Protein AF-A0A8J8FLT2-F1 (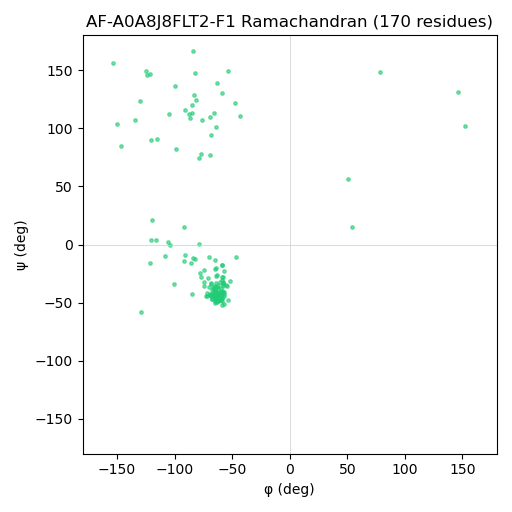afdb_monomer)

Mean predicted aligned error: 7.19 Å

Nearest PDB structures (foldseek):
  1me5-assembly1_B  TM=6.658E-01  e=5.220E-04  Mycobacterium tuberculosis
  6vmb-assembly1_a  TM=2.030E-01  e=7.420E+00  Spinacia oleracea
  6vol-assembly1_a  TM=1.739E-01  e=7.785E+00  Spinacia oleracea

Sequence (172 aa):
MKRLNVPHYADNLKERLLSFFSRTKSDQEERQLYGVLLASAYSTRNESVISNIVYIARDYVDVSTINAAKSAAALAEIKLDYKGLPRLESDIYIYSHNEGYVQAFDVPTTPAEIKENQKDDMNFQLFLLAASFITDFDNYLKMLKQQKSGSTYALNTVIPIAAIIQTIAEIT

pLDDT: mean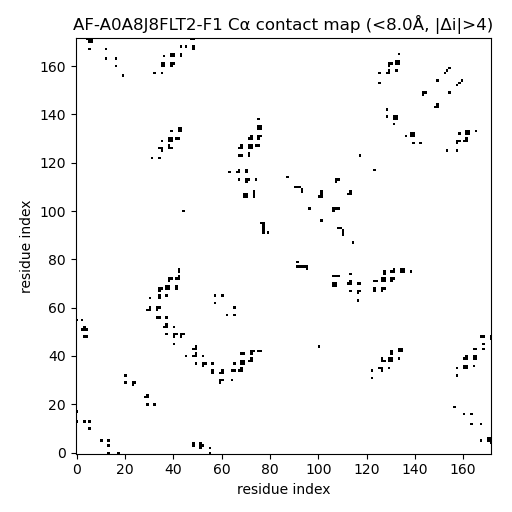 80.15, std 14.94, range [39.31, 96.0]

Secondary structure (DSSP, 8-state):
-TT----GGGHHHHHHHHHHHTT--SHHHHHHHHHHHHHHHHHHT-HHHHHHHHHHHTTTS-HHHHHHHHHHHHHHHS-------SS--S--------HHHHHHHT---SHHHHHHTTSSHHHHHHHHHHHHHHH-HHHHHHHHHHSSS--HHIIIIIHHHHHHHHHHHHH-

Structure (mmCIF, N/CA/C/O backbone):
data_AF-A0A8J8FLT2-F1
#
_entry.id   AF-A0A8J8FLT2-F1
#
loop_
_atom_site.group_PDB
_atom_site.id
_atom_site.type_symbol
_atom_site.label_atom_id
_atom_site.label_alt_id
_atom_site.label_comp_id
_atom_site.label_asym_id
_atom_site.label_entity_id
_atom_site.label_seq_id
_atom_site.pdbx_PDB_ins_code
_atom_site.Cartn_x
_atom_site.Cartn_y
_atom_site.Cartn_z
_atom_site.occupancy
_atom_site.B_iso_or_equiv
_atom_site.auth_seq_id
_atom_site.auth_comp_id
_atom_site.auth_asym_id
_atom_site.auth_atom_id
_atom_site.pdbx_PDB_model_num
ATOM 1 N N . MET A 1 1 ? -6.621 -12.308 -5.335 1.00 64.50 1 MET A N 1
ATOM 2 C CA . MET A 1 1 ? -5.158 -12.554 -5.220 1.00 64.50 1 MET A CA 1
ATOM 3 C C . MET A 1 1 ? -4.560 -13.603 -6.165 1.00 64.50 1 MET A C 1
ATOM 5 O O . MET A 1 1 ? -3.347 -13.617 -6.296 1.00 64.50 1 MET A O 1
ATOM 9 N N . LYS A 1 2 ? -5.338 -14.432 -6.886 1.00 60.91 2 LYS A N 1
ATOM 10 C CA . LYS A 1 2 ? -4.790 -15.470 -7.796 1.00 60.91 2 LYS A CA 1
ATOM 11 C C . LYS A 1 2 ? -3.881 -14.954 -8.932 1.00 60.91 2 LYS A C 1
ATOM 13 O O . LYS A 1 2 ? -3.164 -15.749 -9.519 1.00 60.91 2 LYS A O 1
ATOM 18 N N . ARG A 1 3 ? -3.922 -13.653 -9.245 1.00 69.50 3 ARG A N 1
ATOM 19 C CA . ARG A 1 3 ? -3.086 -13.012 -10.276 1.00 69.50 3 ARG A CA 1
ATOM 20 C C . ARG A 1 3 ? -1.762 -12.448 -9.765 1.00 69.50 3 ARG A C 1
ATOM 22 O O . ARG A 1 3 ? -0.945 -12.046 -10.578 1.00 69.50 3 ARG A O 1
ATOM 29 N N . LEU A 1 4 ? -1.543 -12.405 -8.451 1.00 79.25 4 LEU A N 1
ATOM 30 C CA . LEU A 1 4 ? -0.270 -11.934 -7.918 1.00 79.25 4 LEU A CA 1
ATOM 31 C C . LEU A 1 4 ? 0.797 -12.981 -8.257 1.00 79.25 4 LEU A C 1
ATOM 33 O O . LEU A 1 4 ? 0.744 -14.100 -7.745 1.00 79.25 4 LEU A O 1
ATOM 37 N N . ASN A 1 5 ? 1.706 -12.651 -9.171 1.00 82.00 5 ASN A N 1
ATOM 38 C CA . ASN A 1 5 ? 2.687 -13.598 -9.690 1.00 82.00 5 ASN A CA 1
ATOM 39 C C . ASN A 1 5 ? 3.845 -13.779 -8.704 1.00 82.00 5 ASN A C 1
ATOM 41 O O . ASN A 1 5 ? 4.918 -13.235 -8.909 1.00 82.00 5 ASN A O 1
ATOM 45 N N . VAL A 1 6 ? 3.606 -14.500 -7.609 1.00 84.31 6 VAL A N 1
ATOM 46 C CA . VAL A 1 6 ? 4.637 -14.810 -6.605 1.00 84.31 6 VAL A CA 1
ATOM 47 C C . VAL A 1 6 ? 5.165 -16.228 -6.841 1.00 84.31 6 VAL A C 1
ATOM 49 O O . VAL A 1 6 ? 4.327 -17.118 -7.049 1.00 84.31 6 VAL A O 1
ATOM 52 N N . PRO A 1 7 ? 6.492 -16.461 -6.774 1.00 85.62 7 PRO A N 1
ATOM 53 C CA . PRO A 1 7 ? 7.081 -17.795 -6.851 1.00 85.62 7 PRO A CA 1
ATOM 54 C C . PRO A 1 7 ? 6.483 -18.777 -5.837 1.00 85.62 7 PRO A C 1
ATOM 56 O O . PRO A 1 7 ? 6.127 -18.387 -4.725 1.00 85.62 7 PRO A O 1
ATOM 59 N N . HIS A 1 8 ? 6.448 -20.068 -6.186 1.00 86.25 8 HIS A N 1
ATOM 60 C CA . HIS A 1 8 ? 5.855 -21.116 -5.340 1.00 86.25 8 HIS A CA 1
ATOM 61 C C . HIS A 1 8 ? 6.423 -21.168 -3.917 1.00 86.25 8 HIS A C 1
ATOM 63 O O . HIS A 1 8 ? 5.689 -21.397 -2.959 1.00 86.25 8 HIS A O 1
ATOM 69 N N . TYR A 1 9 ? 7.723 -20.907 -3.749 1.00 86.25 9 TYR A N 1
ATOM 70 C CA . TYR A 1 9 ? 8.358 -20.894 -2.427 1.00 86.25 9 TYR A CA 1
ATOM 71 C C . TYR A 1 9 ? 7.830 -19.783 -1.499 1.00 86.25 9 TYR A C 1
ATOM 73 O O . TYR A 1 9 ? 8.101 -19.815 -0.302 1.00 86.25 9 TYR A O 1
ATOM 81 N N . ALA A 1 10 ? 7.092 -18.809 -2.038 1.00 89.81 10 ALA A N 1
ATOM 82 C CA . ALA A 1 10 ? 6.532 -17.666 -1.327 1.00 89.81 10 ALA A CA 1
ATOM 83 C C . ALA A 1 10 ? 4.990 -17.614 -1.408 1.00 89.81 10 ALA A C 1
ATOM 85 O O . ALA A 1 10 ? 4.377 -16.568 -1.178 1.00 89.81 10 ALA A O 1
ATOM 86 N N . ASP A 1 11 ? 4.332 -18.746 -1.690 1.00 88.50 11 ASP A N 1
ATOM 87 C CA . ASP A 1 11 ? 2.864 -18.841 -1.695 1.00 88.50 11 ASP A CA 1
ATOM 88 C C . ASP A 1 11 ? 2.243 -18.477 -0.328 1.00 88.50 11 ASP A C 1
ATOM 90 O O . ASP A 1 11 ? 1.158 -17.893 -0.268 1.00 88.50 11 ASP A O 1
ATOM 94 N N . ASN A 1 12 ? 2.978 -18.688 0.768 1.00 91.56 12 ASN A N 1
ATOM 95 C CA . ASN A 1 12 ? 2.589 -18.266 2.117 1.00 91.56 12 ASN A CA 1
ATOM 96 C C . ASN A 1 12 ? 2.353 -16.744 2.245 1.00 91.56 12 ASN A C 1
ATOM 98 O O . ASN A 1 12 ? 1.552 -16.316 3.078 1.00 91.56 12 ASN A O 1
ATOM 102 N N . LEU A 1 13 ? 3.013 -15.909 1.431 1.00 91.06 13 LEU A N 1
ATOM 103 C CA . LEU A 1 13 ? 2.797 -14.458 1.420 1.00 91.06 13 LEU A CA 1
ATOM 104 C C . LEU A 1 13 ? 1.401 -14.108 0.895 1.00 91.06 13 LEU A C 1
ATOM 106 O O . LEU A 1 13 ? 0.727 -13.246 1.462 1.00 91.06 13 LEU A O 1
ATOM 110 N N . LYS A 1 14 ? 0.927 -14.825 -0.136 1.00 89.44 14 LYS A N 1
ATOM 111 C CA . LYS A 1 14 ? -0.436 -14.669 -0.669 1.00 89.44 14 LYS A CA 1
ATOM 112 C C . LYS A 1 14 ? -1.473 -15.069 0.374 1.00 89.44 14 LYS A C 1
ATOM 114 O O . LYS A 1 14 ? -2.450 -14.353 0.568 1.00 89.44 14 LYS A O 1
ATOM 119 N N . GLU A 1 15 ? -1.261 -16.193 1.056 1.00 90.12 15 GLU A N 1
ATOM 120 C CA . GLU A 1 15 ? -2.172 -16.679 2.100 1.00 90.12 15 GLU A CA 1
ATOM 121 C C . GLU A 1 15 ? -2.257 -15.708 3.280 1.00 90.12 15 GLU A C 1
ATOM 123 O O . GLU A 1 15 ? -3.348 -15.384 3.754 1.00 90.12 15 GLU A O 1
ATOM 128 N N . ARG A 1 16 ? -1.110 -15.178 3.719 1.00 91.25 16 ARG A N 1
ATOM 129 C CA . ARG A 1 16 ? -1.064 -14.152 4.765 1.00 91.25 16 ARG A CA 1
ATOM 130 C C . ARG A 1 16 ? -1.797 -12.887 4.347 1.00 91.25 16 ARG A C 1
ATOM 132 O O . ARG A 1 16 ? -2.602 -12.398 5.135 1.00 91.25 16 ARG A O 1
ATOM 139 N N . LEU A 1 17 ? -1.585 -12.398 3.124 1.00 90.62 17 LEU A N 1
ATOM 140 C CA . LEU A 1 17 ? -2.342 -11.262 2.598 1.00 90.62 17 LEU A CA 1
ATOM 141 C C . LEU A 1 17 ? -3.849 -11.547 2.615 1.00 90.62 17 LEU A C 1
ATOM 143 O O . LEU A 1 17 ? -4.597 -10.768 3.198 1.00 90.62 17 LEU A O 1
ATOM 147 N N . LEU A 1 18 ? -4.293 -12.687 2.072 1.00 90.19 18 LEU A N 1
ATOM 148 C CA . LEU A 1 18 ? -5.706 -13.096 2.071 1.00 90.19 18 LEU A CA 1
ATOM 149 C C . LEU A 1 18 ? -6.319 -13.130 3.475 1.00 90.19 18 LEU A C 1
ATOM 151 O O . LEU A 1 18 ? -7.496 -12.804 3.643 1.00 90.19 18 LEU A O 1
ATOM 155 N N . SER A 1 19 ? -5.535 -13.498 4.489 1.00 91.44 19 SER A N 1
ATOM 156 C CA . SER A 1 19 ? -6.014 -13.572 5.868 1.00 91.44 19 SER A CA 1
ATOM 157 C C . SER A 1 19 ? -6.448 -12.218 6.444 1.00 91.44 19 SER A C 1
ATOM 159 O O . SER A 1 19 ? -7.329 -12.200 7.302 1.00 91.44 19 SER A O 1
ATOM 161 N N . PHE A 1 20 ? -5.892 -11.097 5.964 1.00 90.44 20 PHE A N 1
ATOM 162 C CA . PHE A 1 20 ? -6.321 -9.755 6.379 1.00 90.44 20 PHE A CA 1
ATOM 163 C C . PHE A 1 20 ? -7.688 -9.401 5.791 1.00 90.44 20 PHE A C 1
ATOM 165 O O . PHE A 1 20 ? -8.568 -8.951 6.518 1.00 90.44 20 PHE A O 1
ATOM 172 N N . PHE A 1 21 ? -7.898 -9.689 4.505 1.00 88.69 21 PHE A N 1
ATOM 173 C CA . PHE A 1 21 ? -9.168 -9.420 3.818 1.00 88.69 21 PHE A CA 1
ATOM 174 C C . PHE A 1 21 ? -10.288 -10.357 4.271 1.00 88.69 21 PHE A C 1
ATOM 176 O O . PHE A 1 21 ? -11.441 -9.964 4.310 1.00 88.69 21 PHE A O 1
ATOM 183 N N . SER A 1 22 ? -9.963 -11.579 4.694 1.00 86.44 22 SER A N 1
ATOM 184 C CA . SER A 1 22 ? -10.966 -12.533 5.198 1.00 86.44 22 SER A CA 1
ATOM 185 C C . SER A 1 22 ? -11.552 -12.143 6.564 1.00 86.44 22 SER A C 1
ATOM 187 O O . SER A 1 22 ? -12.485 -12.786 7.037 1.00 86.44 22 SER A O 1
ATOM 189 N N . ARG A 1 23 ? -10.971 -11.143 7.240 1.00 80.38 23 ARG A N 1
ATOM 190 C CA . ARG A 1 23 ? -11.363 -10.692 8.586 1.00 80.38 23 ARG A CA 1
ATOM 191 C C . ARG A 1 23 ? -12.152 -9.383 8.578 1.00 80.38 23 ARG A C 1
ATOM 193 O O . ARG A 1 23 ? -12.516 -8.920 9.659 1.00 80.38 23 ARG A O 1
ATOM 200 N N . THR A 1 24 ? -12.386 -8.796 7.405 1.00 80.88 24 THR A N 1
ATOM 201 C CA . THR A 1 24 ? -13.126 -7.539 7.267 1.00 80.88 24 THR A CA 1
ATOM 202 C C . THR A 1 24 ? -14.558 -7.708 7.753 1.00 80.88 24 THR A C 1
ATOM 204 O O . THR A 1 24 ? -15.207 -8.730 7.526 1.00 80.88 24 THR A O 1
ATOM 207 N N . LYS A 1 25 ? -15.056 -6.699 8.468 1.00 81.38 25 LYS A N 1
ATOM 208 C CA . LYS A 1 25 ? -16.410 -6.700 9.042 1.00 81.38 25 LYS A CA 1
ATOM 209 C C . LYS A 1 25 ? -17.359 -5.740 8.335 1.00 81.38 25 LYS A C 1
ATOM 211 O O . LYS A 1 25 ? -18.552 -5.751 8.625 1.00 81.38 25 LYS A O 1
ATOM 216 N N . SER A 1 26 ? -16.836 -4.891 7.451 1.00 87.62 26 SER A N 1
ATOM 217 C CA . SER A 1 26 ? -17.614 -3.917 6.685 1.00 87.62 26 SER A CA 1
ATOM 218 C C . SER A 1 26 ? -16.942 -3.567 5.359 1.00 87.62 26 SER A C 1
ATOM 220 O O . SER A 1 26 ? -15.716 -3.624 5.248 1.00 87.62 26 SER A O 1
ATOM 222 N N . ASP A 1 27 ? -17.742 -3.102 4.400 1.00 86.19 27 ASP A N 1
ATOM 223 C CA . ASP A 1 27 ? -17.273 -2.609 3.098 1.00 86.19 27 ASP A CA 1
ATOM 224 C C . ASP A 1 27 ? -16.294 -1.429 3.239 1.00 86.19 27 ASP A C 1
ATOM 226 O O . ASP A 1 27 ? -15.388 -1.248 2.427 1.00 86.19 27 ASP A O 1
ATOM 230 N N . GLN A 1 28 ? -16.453 -0.616 4.289 1.00 85.12 28 GLN A N 1
ATOM 231 C CA . GLN A 1 28 ? -15.553 0.502 4.574 1.00 85.12 28 GLN A CA 1
ATOM 232 C C . GLN A 1 28 ? -14.160 0.013 4.992 1.00 85.12 28 GLN A C 1
ATOM 234 O O . GLN A 1 28 ? -13.155 0.533 4.508 1.00 85.12 28 GLN A O 1
ATOM 239 N N . GLU A 1 29 ? -14.097 -0.991 5.869 1.00 87.19 29 GLU A N 1
ATOM 240 C CA . GLU A 1 29 ? -12.836 -1.614 6.287 1.00 87.19 29 GLU A CA 1
ATOM 241 C C . GLU A 1 29 ? -12.162 -2.322 5.104 1.00 87.19 29 GLU A C 1
ATOM 243 O O . GLU A 1 29 ? -10.953 -2.210 4.915 1.00 87.19 29 GLU A O 1
ATOM 248 N N . GLU A 1 30 ? -12.943 -2.989 4.251 1.00 89.94 30 GLU A N 1
ATOM 249 C CA . GLU A 1 30 ? -12.424 -3.625 3.041 1.00 89.94 30 GLU A CA 1
ATOM 250 C C . GLU A 1 30 ? -11.813 -2.600 2.074 1.00 89.94 30 GLU A C 1
ATOM 252 O O . GLU A 1 30 ? -10.661 -2.754 1.656 1.00 89.94 30 GLU A O 1
ATOM 257 N N . ARG A 1 31 ? -12.524 -1.501 1.791 1.00 90.44 31 ARG A N 1
ATOM 258 C CA . ARG A 1 31 ? -12.012 -0.402 0.959 1.00 90.44 31 ARG A CA 1
ATOM 259 C C . ARG A 1 31 ? -10.708 0.174 1.509 1.00 90.44 31 ARG A C 1
ATOM 261 O O . ARG A 1 31 ? -9.770 0.421 0.754 1.00 90.44 31 ARG A O 1
ATOM 268 N N . GLN A 1 32 ? -10.635 0.356 2.824 1.00 90.44 32 GLN A N 1
ATOM 269 C CA . GLN A 1 32 ? -9.447 0.850 3.511 1.00 90.44 32 GLN A CA 1
ATOM 270 C C . GLN A 1 32 ? -8.256 -0.109 3.358 1.00 90.44 32 GLN A C 1
ATOM 272 O O . GLN A 1 32 ? -7.152 0.339 3.052 1.00 90.44 32 GLN A O 1
ATOM 277 N N . LEU A 1 33 ? -8.455 -1.422 3.513 1.00 93.25 33 LEU A N 1
ATOM 278 C CA . LEU A 1 33 ? -7.389 -2.411 3.312 1.00 93.25 33 LEU A CA 1
ATOM 279 C C . LEU A 1 33 ? -6.894 -2.447 1.866 1.00 93.25 33 LEU A C 1
ATOM 281 O O . LEU A 1 33 ? -5.687 -2.531 1.638 1.00 93.25 33 LEU A O 1
ATOM 285 N N . TYR A 1 34 ? -7.795 -2.351 0.887 1.00 94.69 34 TYR A N 1
ATOM 286 C CA . TYR A 1 34 ? -7.396 -2.273 -0.519 1.00 94.69 34 TYR A CA 1
ATOM 287 C C . TYR A 1 34 ? -6.693 -0.957 -0.859 1.00 94.69 34 TYR A C 1
ATOM 289 O O . TYR A 1 34 ? -5.754 -0.965 -1.652 1.00 94.69 34 TYR A O 1
ATOM 297 N N . GLY A 1 35 ? -7.073 0.157 -0.233 1.00 93.88 35 GLY A N 1
ATOM 298 C CA . GLY A 1 35 ? -6.342 1.418 -0.352 1.00 93.88 35 GLY A CA 1
ATOM 299 C C . GLY A 1 35 ? -4.924 1.337 0.224 1.00 93.88 35 GLY A C 1
ATOM 300 O O . GLY A 1 35 ? -3.977 1.787 -0.418 1.00 93.88 35 GLY A O 1
ATOM 301 N N . VAL A 1 36 ? -4.745 0.674 1.376 1.00 95.00 36 VAL A N 1
ATOM 302 C CA . VAL A 1 36 ? -3.416 0.374 1.943 1.00 95.00 36 VAL A CA 1
ATOM 303 C C . VAL A 1 36 ? -2.607 -0.496 0.984 1.00 95.00 36 VAL A C 1
ATOM 305 O O . VAL A 1 36 ? -1.459 -0.179 0.689 1.00 95.00 36 VAL A O 1
ATOM 308 N N . LEU A 1 37 ? -3.218 -1.558 0.454 1.00 95.56 37 LEU A N 1
ATOM 309 C CA . LEU A 1 37 ? -2.595 -2.466 -0.508 1.00 95.56 37 LEU A CA 1
ATOM 310 C C . LEU A 1 37 ? -2.105 -1.720 -1.761 1.00 95.56 37 LEU A C 1
ATOM 312 O O . LEU A 1 37 ? -0.987 -1.952 -2.217 1.00 95.56 37 LEU A O 1
ATOM 316 N N . LEU A 1 38 ? -2.929 -0.812 -2.293 1.00 95.19 38 LEU A N 1
ATOM 317 C CA . LEU A 1 38 ? -2.599 0.038 -3.437 1.00 95.19 38 LEU A CA 1
ATOM 318 C C . LEU A 1 38 ? -1.449 0.993 -3.126 1.00 95.19 38 LEU A C 1
ATOM 320 O O . LEU A 1 38 ? -0.501 1.062 -3.903 1.00 95.19 38 LEU A O 1
ATOM 324 N N . ALA A 1 39 ? -1.514 1.704 -1.999 1.00 94.25 39 ALA A N 1
ATOM 325 C CA . ALA A 1 39 ? -0.477 2.652 -1.604 1.00 94.25 39 ALA A CA 1
ATOM 326 C C . ALA A 1 39 ? 0.872 1.944 -1.440 1.00 94.25 39 ALA A C 1
ATOM 328 O O . ALA A 1 39 ? 1.873 2.390 -1.995 1.00 94.25 39 ALA A O 1
ATOM 329 N N . SER A 1 40 ? 0.877 0.783 -0.777 1.00 96.00 40 SER A N 1
ATOM 330 C CA . SER A 1 40 ? 2.065 -0.060 -0.668 1.00 96.00 40 SER A CA 1
ATOM 331 C C . SER A 1 40 ? 2.593 -0.485 -2.031 1.00 96.00 40 SER A C 1
ATOM 333 O O . SER A 1 40 ? 3.788 -0.367 -2.268 1.00 96.00 40 SER A O 1
ATOM 335 N N . ALA A 1 41 ? 1.727 -0.942 -2.941 1.00 94.56 41 ALA A N 1
ATOM 336 C CA . ALA A 1 41 ? 2.14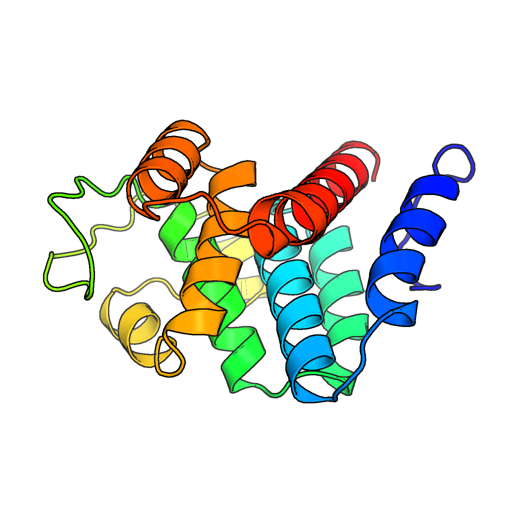7 -1.372 -4.271 1.00 94.56 41 ALA A CA 1
ATOM 337 C C . ALA A 1 41 ? 2.793 -0.227 -5.061 1.00 94.56 41 ALA A C 1
ATOM 339 O O . ALA A 1 41 ? 3.890 -0.412 -5.587 1.00 94.56 41 ALA A O 1
ATOM 340 N N . TYR A 1 42 ? 2.170 0.956 -5.097 1.00 92.69 42 TYR A N 1
ATOM 341 C CA . TYR A 1 42 ? 2.741 2.134 -5.758 1.00 92.69 42 TYR A CA 1
ATOM 342 C C . TYR A 1 42 ? 4.109 2.509 -5.178 1.00 92.69 42 TYR A C 1
ATOM 344 O O . TYR A 1 42 ? 5.046 2.763 -5.931 1.00 92.69 42 TYR A O 1
ATOM 352 N N . SER A 1 43 ? 4.267 2.436 -3.857 1.00 91.94 43 SER A N 1
ATOM 353 C CA . SER A 1 43 ? 5.543 2.700 -3.188 1.00 91.94 43 SER A CA 1
ATOM 354 C C . SER A 1 43 ? 6.664 1.712 -3.527 1.00 91.94 43 SER A C 1
ATOM 356 O O . SER A 1 43 ? 7.830 2.068 -3.384 1.00 91.94 43 SER A O 1
ATOM 358 N N . THR A 1 44 ? 6.358 0.501 -4.011 1.00 92.19 44 THR A N 1
ATOM 359 C CA . THR A 1 44 ? 7.400 -0.451 -4.456 1.00 92.19 44 THR A CA 1
ATOM 360 C C . THR A 1 44 ? 8.034 -0.075 -5.795 1.00 92.19 44 THR A C 1
ATOM 362 O O . THR A 1 44 ? 9.113 -0.568 -6.119 1.00 92.19 44 THR A O 1
ATOM 365 N N . ARG A 1 45 ? 7.345 0.738 -6.615 1.00 88.12 45 ARG A N 1
ATOM 366 C CA . ARG A 1 45 ? 7.700 1.039 -8.016 1.00 88.12 45 ARG A CA 1
ATOM 367 C C . ARG A 1 45 ? 7.881 -0.194 -8.923 1.00 88.12 45 ARG A C 1
ATOM 369 O O . ARG A 1 45 ? 8.414 -0.072 -10.023 1.00 88.12 45 ARG A O 1
ATOM 376 N N . ASN A 1 46 ? 7.421 -1.374 -8.503 1.00 89.88 46 ASN A N 1
ATOM 377 C CA . ASN A 1 46 ? 7.463 -2.588 -9.313 1.00 89.88 46 ASN A CA 1
ATOM 378 C C . ASN A 1 46 ? 6.207 -2.658 -10.197 1.00 89.88 46 ASN A C 1
ATOM 380 O O . ASN A 1 46 ? 5.102 -2.904 -9.710 1.00 89.88 46 ASN A O 1
ATOM 384 N N . GLU A 1 47 ? 6.370 -2.451 -11.506 1.00 89.94 47 GLU A N 1
ATOM 385 C CA . GLU A 1 47 ? 5.252 -2.363 -12.459 1.00 89.94 47 GLU A CA 1
ATOM 386 C C . GLU A 1 47 ? 4.363 -3.614 -12.467 1.00 89.94 47 GLU A C 1
ATOM 388 O O . GLU A 1 47 ? 3.138 -3.512 -12.600 1.00 89.94 47 GLU A O 1
ATOM 393 N N . SER A 1 48 ? 4.966 -4.794 -12.292 1.00 90.31 48 SER A N 1
ATOM 394 C CA . SER A 1 48 ? 4.255 -6.074 -12.241 1.00 90.31 48 SER A CA 1
ATOM 395 C C . SER A 1 48 ? 3.378 -6.159 -10.993 1.00 90.31 48 SER A C 1
ATOM 397 O O . SER A 1 48 ? 2.192 -6.497 -11.079 1.00 90.31 48 SER A O 1
ATOM 399 N N . VAL A 1 49 ? 3.925 -5.802 -9.828 1.00 92.06 49 VAL A N 1
ATOM 400 C CA . VAL A 1 49 ? 3.165 -5.772 -8.571 1.00 92.06 49 VAL A CA 1
ATOM 401 C C . VAL A 1 49 ? 2.048 -4.740 -8.650 1.00 92.06 49 VAL A C 1
ATOM 403 O O . VAL A 1 49 ? 0.898 -5.079 -8.370 1.00 92.06 49 VAL A O 1
ATOM 406 N N . ILE A 1 50 ? 2.340 -3.521 -9.105 1.00 92.56 50 ILE A N 1
ATOM 407 C CA . ILE A 1 50 ? 1.347 -2.447 -9.221 1.00 92.56 50 ILE A CA 1
ATOM 408 C C . ILE A 1 50 ? 0.203 -2.867 -10.137 1.00 92.56 50 ILE A C 1
ATOM 410 O O . ILE A 1 50 ? -0.954 -2.823 -9.725 1.00 92.56 50 ILE A O 1
ATOM 414 N N . SER A 1 51 ? 0.504 -3.340 -11.346 1.00 91.12 51 SER A N 1
ATOM 415 C CA . SER A 1 51 ? -0.522 -3.731 -12.319 1.00 91.12 51 SER A CA 1
ATOM 416 C C . SER A 1 51 ? -1.429 -4.842 -11.783 1.00 91.12 51 SER A C 1
ATOM 418 O O . SER A 1 51 ? -2.652 -4.789 -11.937 1.00 91.12 51 SER A O 1
ATOM 420 N N . ASN A 1 52 ? -0.850 -5.831 -11.095 1.00 92.19 52 ASN A N 1
ATOM 421 C CA . ASN A 1 52 ? -1.611 -6.919 -10.487 1.00 92.19 52 ASN A CA 1
ATOM 422 C C . ASN A 1 52 ? -2.488 -6.440 -9.325 1.00 92.19 52 ASN A C 1
ATOM 424 O O . ASN A 1 52 ? -3.649 -6.843 -9.229 1.00 92.19 52 ASN A O 1
ATOM 428 N N . ILE A 1 53 ? -1.955 -5.586 -8.450 1.00 93.88 53 ILE A N 1
ATOM 429 C CA . ILE A 1 53 ? -2.688 -5.065 -7.293 1.00 93.88 53 ILE A CA 1
ATOM 430 C C . ILE A 1 53 ? -3.798 -4.108 -7.732 1.00 93.88 53 ILE A C 1
ATOM 432 O O . ILE A 1 53 ? -4.920 -4.252 -7.253 1.00 93.88 53 ILE A O 1
ATOM 436 N N . VAL A 1 54 ? -3.548 -3.217 -8.694 1.00 92.62 54 VAL A N 1
ATOM 437 C CA . VAL A 1 54 ? -4.571 -2.336 -9.284 1.00 92.62 54 VAL A CA 1
ATOM 438 C C . VAL A 1 54 ? -5.701 -3.153 -9.901 1.00 92.62 54 VAL A C 1
ATOM 440 O O . VAL A 1 54 ? -6.873 -2.880 -9.642 1.00 92.62 54 VAL A O 1
ATOM 443 N N . TYR A 1 55 ? -5.368 -4.198 -10.665 1.00 91.69 55 TYR A N 1
ATOM 444 C CA . TYR A 1 55 ? -6.376 -5.086 -11.240 1.00 91.69 55 TYR A CA 1
ATOM 445 C C . TYR A 1 55 ? -7.247 -5.750 -10.166 1.00 91.69 55 TYR A C 1
ATOM 447 O O . TYR A 1 55 ? -8.447 -5.899 -10.366 1.00 91.69 55 TYR A O 1
ATOM 455 N N . ILE A 1 56 ? -6.651 -6.171 -9.046 1.00 90.88 56 ILE A N 1
ATOM 456 C CA . ILE A 1 56 ? -7.381 -6.806 -7.943 1.00 90.88 56 ILE A CA 1
ATOM 457 C C . ILE A 1 56 ? -8.239 -5.780 -7.192 1.00 90.88 56 ILE A C 1
ATOM 459 O O . ILE A 1 56 ? -9.381 -6.076 -6.866 1.00 90.88 56 ILE A O 1
ATOM 463 N N . ALA A 1 57 ? -7.696 -4.600 -6.896 1.00 91.81 57 ALA A N 1
ATOM 464 C CA . ALA A 1 57 ? -8.325 -3.630 -6.006 1.00 91.81 57 ALA A CA 1
ATOM 465 C C . ALA A 1 57 ? -9.475 -2.855 -6.663 1.00 91.81 57 ALA A C 1
ATOM 467 O O . ALA A 1 57 ? -10.400 -2.459 -5.960 1.00 91.81 57 ALA A O 1
ATOM 468 N N . ARG A 1 58 ? -9.459 -2.658 -7.990 1.00 91.25 58 ARG A N 1
ATOM 469 C CA . ARG A 1 58 ? -10.471 -1.856 -8.710 1.00 91.25 58 ARG A CA 1
ATOM 470 C C . ARG A 1 58 ? -11.919 -2.329 -8.524 1.00 91.25 58 ARG A C 1
ATOM 472 O O . ARG A 1 58 ? -12.834 -1.545 -8.735 1.00 91.25 58 ARG A O 1
ATOM 479 N N . ASP A 1 59 ? -12.117 -3.597 -8.162 1.00 90.94 59 ASP A N 1
ATOM 480 C CA . ASP A 1 59 ? -13.446 -4.172 -7.927 1.00 90.94 59 ASP A CA 1
ATOM 481 C C . ASP A 1 59 ? -13.976 -3.845 -6.511 1.00 90.94 59 ASP A C 1
ATOM 483 O O . ASP A 1 59 ? -15.159 -4.032 -6.239 1.00 90.94 59 ASP A O 1
ATOM 487 N N . TYR A 1 60 ? -13.116 -3.338 -5.619 1.00 91.25 60 TYR A N 1
ATOM 488 C CA . TYR A 1 60 ? -13.400 -3.104 -4.195 1.00 91.25 60 TYR A CA 1
ATOM 489 C C . TYR A 1 60 ? -13.225 -1.647 -3.760 1.00 91.25 60 TYR A C 1
ATOM 491 O O . TYR A 1 60 ? -13.682 -1.252 -2.685 1.00 91.25 60 TYR A O 1
ATOM 499 N N . VAL A 1 61 ? -12.547 -0.835 -4.572 1.00 91.31 61 VAL A N 1
ATOM 500 C CA . VAL A 1 61 ? -12.317 0.579 -4.287 1.00 91.31 61 VAL A CA 1
ATOM 501 C C . VAL A 1 61 ? -12.803 1.455 -5.426 1.00 91.31 61 VAL A C 1
ATOM 503 O O . VAL A 1 61 ? -12.771 1.079 -6.595 1.00 91.31 61 VAL A O 1
ATOM 506 N N . ASP A 1 62 ? -13.235 2.658 -5.080 1.00 91.00 62 ASP A N 1
ATOM 507 C CA . ASP A 1 62 ? -13.596 3.676 -6.051 1.00 91.00 62 ASP A CA 1
ATOM 508 C C . AS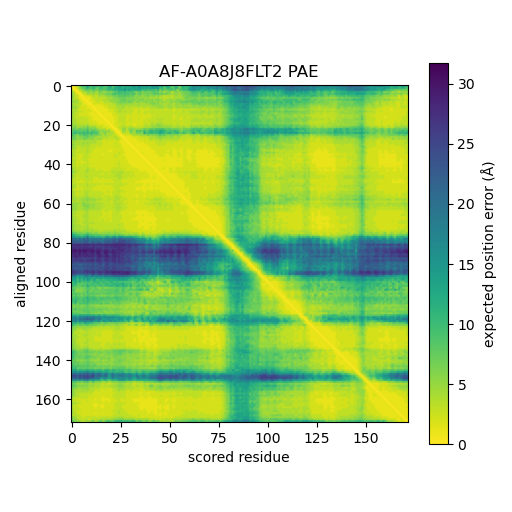P A 1 62 ? -12.364 4.466 -6.530 1.00 91.00 62 ASP A C 1
ATOM 510 O O . ASP A 1 62 ? -11.286 4.421 -5.930 1.00 91.00 62 ASP A O 1
ATOM 514 N N . VAL A 1 63 ? -12.534 5.233 -7.609 1.00 89.75 63 VAL A N 1
ATOM 515 C CA . VAL A 1 63 ? -11.453 6.020 -8.226 1.00 89.75 63 VAL A CA 1
ATOM 516 C C . VAL A 1 63 ? -10.825 7.006 -7.237 1.00 89.75 63 VAL A C 1
ATOM 518 O O . VAL A 1 63 ? -9.614 7.218 -7.283 1.00 89.75 63 VAL A O 1
ATOM 521 N N . SER A 1 64 ? -11.602 7.570 -6.303 1.00 89.50 64 SER A N 1
ATOM 522 C CA . SER A 1 64 ? -11.050 8.511 -5.323 1.00 89.50 64 SER A CA 1
ATOM 523 C C . SER A 1 64 ? -10.078 7.824 -4.364 1.00 89.50 64 SER A C 1
ATOM 525 O O . SER A 1 64 ? -9.020 8.375 -4.075 1.00 89.50 64 SER A O 1
ATOM 527 N N . THR A 1 65 ? -10.368 6.584 -3.962 1.00 90.88 65 THR A N 1
ATOM 528 C CA . THR A 1 65 ? -9.475 5.778 -3.121 1.00 90.88 65 THR A CA 1
ATOM 529 C C . THR A 1 65 ? -8.182 5.424 -3.861 1.00 90.88 65 THR A C 1
ATOM 531 O O . THR A 1 65 ? -7.101 5.494 -3.279 1.00 90.88 65 THR A O 1
ATOM 534 N N . ILE A 1 66 ? -8.267 5.093 -5.154 1.00 90.94 66 ILE A N 1
ATOM 535 C CA . ILE A 1 66 ? -7.082 4.831 -5.988 1.00 90.94 66 ILE A CA 1
ATOM 536 C C . ILE A 1 66 ? -6.208 6.086 -6.069 1.00 90.94 66 ILE A C 1
ATOM 538 O O . ILE A 1 66 ? -5.001 6.016 -5.843 1.00 90.94 66 ILE A O 1
ATOM 542 N N . ASN A 1 67 ? -6.815 7.241 -6.341 1.00 90.06 67 ASN A N 1
ATOM 543 C CA . ASN A 1 67 ? -6.098 8.509 -6.434 1.00 90.06 67 ASN A CA 1
ATOM 544 C C . ASN A 1 67 ? -5.477 8.917 -5.091 1.00 90.06 67 ASN A C 1
ATOM 546 O O . ASN A 1 67 ? -4.327 9.349 -5.057 1.00 90.06 67 ASN A O 1
ATOM 550 N N . ALA A 1 68 ? -6.185 8.701 -3.981 1.00 89.12 68 ALA A N 1
ATOM 551 C CA . ALA A 1 68 ? -5.659 8.902 -2.634 1.00 89.12 68 ALA A CA 1
ATOM 552 C C . ALA A 1 68 ? -4.436 8.012 -2.361 1.00 89.12 68 ALA A C 1
ATOM 554 O O . ALA A 1 68 ? -3.431 8.496 -1.844 1.00 89.12 68 ALA A O 1
ATOM 555 N N . ALA A 1 69 ? -4.482 6.734 -2.750 1.00 91.31 69 ALA A N 1
ATOM 556 C CA . ALA A 1 69 ? -3.364 5.806 -2.596 1.00 91.31 69 ALA A CA 1
ATOM 557 C C . ALA A 1 69 ? -2.140 6.211 -3.437 1.00 91.31 69 ALA A C 1
ATOM 559 O O . ALA A 1 69 ? -1.020 6.205 -2.925 1.00 91.31 69 ALA A O 1
ATOM 560 N N . LYS A 1 70 ? -2.343 6.634 -4.694 1.00 89.31 70 LYS A N 1
ATOM 561 C CA . LYS A 1 70 ? -1.273 7.190 -5.542 1.00 89.31 70 LYS A CA 1
ATOM 562 C C . LYS A 1 70 ? -0.653 8.438 -4.920 1.00 89.31 70 LYS A C 1
ATOM 564 O O . LYS A 1 70 ? 0.565 8.546 -4.838 1.00 89.31 70 LYS A O 1
ATOM 569 N N . SER A 1 71 ? -1.488 9.372 -4.461 1.00 87.12 71 SER A N 1
ATOM 570 C CA . SER A 1 71 ? -1.036 10.601 -3.806 1.00 87.12 71 SER A CA 1
ATOM 571 C C . SER A 1 71 ? -0.287 10.326 -2.509 1.00 87.12 71 SER A C 1
ATOM 573 O O . SER A 1 71 ? 0.679 11.022 -2.221 1.00 87.12 71 SER A O 1
ATOM 575 N N . ALA A 1 72 ? -0.700 9.322 -1.736 1.00 87.62 72 ALA A N 1
ATOM 576 C CA . ALA A 1 72 ? 0.002 8.906 -0.530 1.00 87.62 72 ALA A CA 1
ATOM 577 C C . ALA A 1 72 ? 1.389 8.330 -0.850 1.00 87.62 72 ALA A C 1
ATOM 579 O O . ALA A 1 72 ? 2.360 8.701 -0.194 1.00 87.62 72 ALA A O 1
ATOM 580 N N . ALA A 1 73 ? 1.491 7.482 -1.878 1.00 88.50 73 ALA A N 1
ATOM 581 C CA . ALA A 1 73 ? 2.766 6.949 -2.350 1.00 88.50 73 ALA A CA 1
ATOM 582 C C . ALA A 1 73 ? 3.696 8.057 -2.861 1.00 88.50 73 ALA A C 1
ATOM 584 O O . ALA A 1 73 ? 4.838 8.138 -2.421 1.00 88.50 73 ALA A O 1
ATOM 585 N N . ALA A 1 74 ? 3.187 8.957 -3.708 1.00 83.25 74 ALA A N 1
ATOM 586 C CA . ALA A 1 74 ? 3.938 10.110 -4.200 1.00 83.25 74 ALA A CA 1
ATOM 587 C C . ALA A 1 74 ? 4.403 11.014 -3.050 1.00 83.25 74 ALA A C 1
ATOM 589 O O . ALA A 1 74 ? 5.554 11.432 -3.012 1.00 83.25 74 ALA A O 1
ATOM 590 N N . LEU A 1 75 ? 3.527 11.281 -2.074 1.00 80.25 75 LEU A N 1
ATOM 591 C CA . LEU A 1 75 ? 3.857 12.104 -0.917 1.00 80.25 75 LEU A CA 1
ATOM 592 C C . LEU A 1 75 ? 4.942 11.462 -0.044 1.00 80.25 75 LEU A C 1
ATOM 594 O O . LEU A 1 75 ? 5.845 12.164 0.391 1.00 80.25 75 LEU A O 1
ATOM 598 N N . ALA A 1 76 ? 4.895 10.148 0.181 1.00 78.88 76 ALA A N 1
ATOM 599 C CA . ALA A 1 76 ? 5.886 9.430 0.986 1.00 78.88 76 ALA A CA 1
ATOM 600 C C . ALA A 1 76 ? 7.308 9.444 0.396 1.00 78.88 76 ALA A C 1
ATOM 602 O O . ALA A 1 76 ? 8.275 9.189 1.111 1.00 78.88 76 ALA A O 1
ATOM 603 N N . GLU A 1 77 ? 7.449 9.708 -0.902 1.00 72.75 77 GLU A N 1
ATOM 604 C CA . GLU A 1 77 ? 8.747 9.835 -1.575 1.00 72.75 77 GLU A CA 1
ATOM 605 C C . GLU A 1 77 ? 9.334 11.243 -1.470 1.00 72.75 77 GLU A C 1
ATOM 607 O O . GLU A 1 77 ? 10.523 11.465 -1.714 1.00 72.75 77 GLU A O 1
ATOM 612 N N . ILE A 1 78 ? 8.505 12.213 -1.098 1.00 67.25 78 ILE A N 1
ATOM 613 C CA . ILE A 1 78 ? 8.934 13.583 -0.904 1.00 67.25 78 ILE A CA 1
ATOM 614 C C . ILE A 1 78 ? 9.545 13.671 0.485 1.00 67.25 78 ILE A C 1
ATOM 616 O O . ILE A 1 78 ? 8.890 13.387 1.487 1.00 67.25 78 ILE A O 1
ATOM 620 N N . LYS A 1 79 ? 10.798 14.130 0.567 1.00 54.53 79 LYS A N 1
ATOM 621 C CA . LYS A 1 79 ? 11.377 14.529 1.852 1.00 54.53 79 LYS A CA 1
ATOM 622 C C . LYS A 1 79 ? 10.601 15.720 2.387 1.00 54.53 79 LYS A C 1
ATOM 624 O O . LYS A 1 79 ? 10.800 16.855 1.959 1.00 54.53 79 LYS A O 1
ATOM 629 N N . LEU A 1 80 ? 9.710 15.448 3.324 1.00 52.44 80 LEU A N 1
ATOM 630 C CA . LEU A 1 80 ? 8.891 16.467 3.948 1.00 52.44 80 LEU A CA 1
ATOM 631 C C . LEU A 1 80 ? 9.618 16.989 5.188 1.00 52.44 80 LEU A C 1
ATOM 633 O O . LEU A 1 80 ? 9.838 16.260 6.159 1.00 52.44 80 LEU A O 1
ATOM 637 N N . ASP A 1 81 ? 9.997 18.265 5.167 1.00 45.81 81 ASP A N 1
ATOM 638 C CA . ASP A 1 81 ? 10.483 18.964 6.358 1.00 45.81 81 ASP A CA 1
ATOM 639 C C . ASP A 1 81 ? 9.272 19.317 7.246 1.00 45.81 81 ASP A C 1
ATOM 641 O O . ASP A 1 81 ? 8.698 20.404 7.187 1.00 45.81 81 ASP A O 1
ATOM 645 N N . TYR A 1 82 ? 8.766 18.321 7.982 1.00 48.34 82 TYR A N 1
ATOM 646 C CA . TYR A 1 82 ? 7.518 18.428 8.741 1.00 48.34 82 TYR A CA 1
ATOM 647 C C . TYR A 1 82 ? 7.705 19.057 10.127 1.00 48.34 82 TYR A C 1
ATOM 649 O O . TYR A 1 82 ? 8.209 18.419 11.056 1.00 48.34 82 TYR A O 1
ATOM 657 N N . LYS A 1 83 ? 7.139 20.254 10.323 1.00 39.31 83 LYS A N 1
ATOM 658 C CA . LYS A 1 83 ? 6.749 20.779 11.643 1.00 39.31 83 LYS A CA 1
ATOM 659 C C . LYS A 1 83 ? 5.247 20.566 11.883 1.00 39.31 83 LYS A C 1
ATOM 661 O O . LYS A 1 83 ? 4.461 21.487 11.725 1.00 39.31 83 LYS A O 1
ATOM 666 N N . GLY A 1 84 ? 4.875 19.361 12.321 1.00 39.31 84 GLY A N 1
ATOM 667 C CA . GLY A 1 84 ? 3.534 19.037 12.837 1.00 39.31 84 GLY A CA 1
ATOM 668 C C . GLY A 1 84 ? 2.443 18.826 11.774 1.00 39.31 84 GLY A C 1
ATOM 669 O O . GLY A 1 84 ? 2.466 19.419 10.703 1.00 39.31 84 GLY A O 1
ATOM 670 N N . LEU A 1 85 ? 1.478 17.958 12.080 1.00 48.72 85 LEU A N 1
ATOM 671 C CA . LEU A 1 85 ? 0.246 17.729 11.308 1.00 48.72 85 LEU A CA 1
ATOM 672 C C . LEU A 1 85 ? -0.956 17.954 12.251 1.00 48.72 85 LEU A C 1
ATOM 674 O O . LEU A 1 85 ? -0.812 17.682 13.448 1.00 48.72 85 LEU A O 1
ATOM 678 N N . PRO A 1 86 ? -2.103 18.489 11.769 1.00 47.47 86 PRO A N 1
ATOM 679 C CA . PRO A 1 86 ? -2.858 17.942 10.638 1.00 47.47 86 PRO A CA 1
ATOM 680 C C . PRO A 1 86 ? -3.319 19.004 9.623 1.00 47.47 86 PRO A C 1
ATOM 682 O O . PRO A 1 86 ? -4.242 19.770 9.884 1.00 47.47 86 PRO A O 1
ATOM 685 N N . ARG A 1 87 ? -2.655 19.010 8.463 1.00 45.62 87 ARG A N 1
ATOM 686 C CA . ARG A 1 87 ? -3.013 19.557 7.135 1.00 45.62 87 ARG A CA 1
ATOM 687 C C . ARG A 1 87 ? -1.732 20.057 6.480 1.00 45.62 87 ARG A C 1
ATOM 689 O O . ARG A 1 87 ? -0.938 20.757 7.098 1.00 45.62 87 ARG A O 1
ATOM 696 N N . LEU A 1 88 ? -1.526 19.669 5.226 1.00 48.72 88 LEU A N 1
ATOM 697 C CA . LEU A 1 88 ? -0.412 20.127 4.397 1.00 48.72 88 LEU A CA 1
ATOM 698 C C . LEU A 1 88 ? -0.599 21.611 4.044 1.00 48.72 88 LEU A C 1
ATOM 700 O O . LEU A 1 88 ? -1.029 21.952 2.942 1.00 48.72 88 LEU A O 1
ATOM 704 N N . GLU A 1 89 ? -0.314 22.504 4.985 1.00 41.03 89 GLU A N 1
ATOM 705 C CA . GLU A 1 89 ? -0.202 23.944 4.719 1.00 41.03 89 GLU A CA 1
ATOM 706 C C . GLU A 1 89 ? 1.189 24.332 4.194 1.00 41.03 89 GLU A C 1
ATOM 708 O O . GLU A 1 89 ? 1.348 25.427 3.668 1.00 41.03 89 GLU A O 1
ATOM 713 N N . SER A 1 90 ? 2.183 23.439 4.260 1.00 42.94 90 SER A N 1
ATOM 714 C CA . SER A 1 90 ? 3.524 23.689 3.726 1.00 42.94 90 SER A CA 1
ATOM 715 C C . SER A 1 90 ? 3.628 23.438 2.216 1.00 42.94 90 SER A C 1
ATOM 717 O O . SER A 1 90 ? 2.956 22.564 1.656 1.00 42.94 90 SER A O 1
ATOM 719 N N . ASP A 1 91 ? 4.489 24.222 1.559 1.00 40.22 91 ASP A N 1
ATOM 720 C CA . ASP A 1 91 ? 4.853 24.064 0.152 1.00 40.22 91 ASP A CA 1
ATOM 721 C C . ASP A 1 91 ? 5.608 22.745 -0.044 1.00 40.22 91 ASP A C 1
ATOM 723 O O . ASP A 1 91 ? 6.705 22.536 0.476 1.00 40.22 91 ASP A O 1
ATOM 727 N N . ILE A 1 92 ? 4.981 21.823 -0.768 1.00 49.97 92 ILE A N 1
ATOM 728 C CA . ILE A 1 92 ? 5.534 20.508 -1.081 1.00 49.97 92 ILE A CA 1
ATOM 729 C C . ILE A 1 92 ? 6.424 20.667 -2.320 1.00 49.97 92 ILE A C 1
ATOM 731 O O . ILE A 1 92 ? 5.935 21.045 -3.384 1.00 49.97 92 ILE A O 1
ATOM 735 N N . TYR A 1 93 ? 7.714 20.352 -2.209 1.00 42.69 93 TYR A N 1
ATOM 736 C CA . TYR A 1 93 ? 8.624 20.303 -3.356 1.00 42.69 93 TYR A CA 1
ATOM 737 C C . TYR A 1 93 ? 8.907 18.848 -3.722 1.00 42.69 93 TYR A C 1
ATOM 739 O O . TYR A 1 93 ? 9.543 18.133 -2.952 1.00 42.69 93 TYR A O 1
ATOM 747 N N . ILE A 1 94 ? 8.438 18.404 -4.888 1.00 48.50 94 ILE A N 1
ATOM 748 C CA . ILE A 1 94 ? 8.622 17.019 -5.327 1.00 48.50 94 ILE A CA 1
ATOM 749 C C . ILE A 1 94 ? 9.953 16.888 -6.065 1.00 48.50 94 ILE A C 1
ATOM 751 O O . ILE A 1 94 ? 10.122 17.410 -7.164 1.00 48.50 94 ILE A O 1
ATOM 755 N N . TYR A 1 95 ? 10.895 16.167 -5.459 1.00 43.56 95 TYR A N 1
ATOM 756 C CA . TYR A 1 95 ? 12.196 15.861 -6.048 1.00 43.56 95 TYR A CA 1
ATOM 757 C C . TYR A 1 95 ? 12.362 14.350 -6.161 1.00 43.56 95 TYR A C 1
ATOM 759 O O . TYR A 1 95 ? 12.851 13.733 -5.222 1.00 43.56 95 TYR A O 1
ATOM 767 N N . SER A 1 96 ? 11.943 13.772 -7.290 1.00 45.12 96 SER A N 1
ATOM 768 C CA . SER A 1 96 ? 12.352 12.453 -7.819 1.00 45.12 96 SER A CA 1
ATOM 769 C C . SER A 1 96 ? 11.210 11.888 -8.658 1.00 45.12 96 SER A C 1
ATOM 771 O O . SER A 1 96 ? 10.257 11.343 -8.113 1.00 45.12 96 SER A O 1
ATOM 773 N N . HIS A 1 97 ? 11.307 11.975 -9.985 1.00 60.09 97 HIS A N 1
ATOM 774 C CA . HIS A 1 97 ? 10.389 11.248 -10.857 1.00 60.09 97 HIS A CA 1
ATOM 775 C C . HIS A 1 97 ? 11.166 10.473 -11.911 1.00 60.09 97 HIS A C 1
ATOM 777 O O . HIS A 1 97 ? 11.940 11.032 -12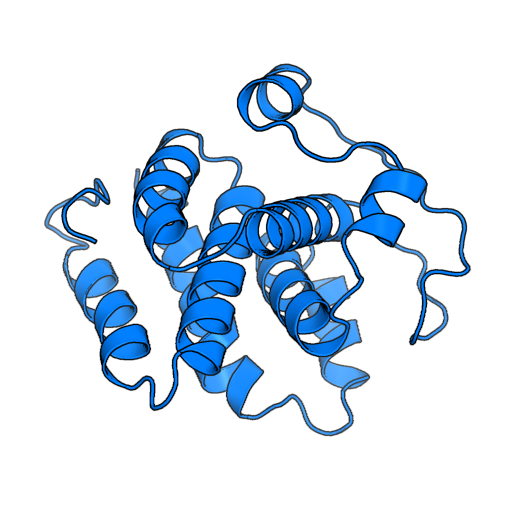.682 1.00 60.09 97 HIS A O 1
ATOM 783 N N . ASN A 1 98 ? 10.923 9.167 -11.946 1.00 66.50 98 ASN A N 1
ATOM 784 C CA . ASN A 1 98 ? 11.084 8.388 -13.160 1.00 66.50 98 ASN A CA 1
ATOM 785 C C . ASN A 1 98 ? 9.868 8.708 -14.047 1.00 66.50 98 ASN A C 1
ATOM 787 O O . ASN A 1 98 ? 8.754 8.298 -13.724 1.00 66.50 98 ASN A O 1
ATOM 791 N N . GLU A 1 99 ? 10.064 9.477 -15.121 1.00 68.62 99 GLU A N 1
ATOM 792 C CA . GLU A 1 99 ? 8.971 9.958 -15.985 1.00 68.62 99 GLU A CA 1
ATOM 793 C C . GLU A 1 99 ? 8.132 8.816 -16.581 1.00 68.62 99 GLU A C 1
ATOM 795 O O . GLU A 1 99 ? 6.916 8.953 -16.709 1.00 68.62 99 GLU A O 1
ATOM 800 N N . GLY A 1 100 ? 8.749 7.663 -16.872 1.00 71.19 100 GLY A N 1
ATOM 801 C CA . GLY A 1 100 ? 8.044 6.488 -17.392 1.00 71.19 100 GLY A CA 1
ATOM 802 C C . GLY A 1 100 ? 7.045 5.903 -16.390 1.00 71.19 100 GLY A C 1
ATOM 803 O O . GLY A 1 100 ? 5.916 5.585 -16.754 1.00 71.19 100 GLY A O 1
ATOM 804 N N . TYR A 1 101 ? 7.421 5.847 -15.110 1.00 72.88 101 TYR A N 1
ATOM 805 C CA . TYR A 1 101 ? 6.546 5.392 -14.025 1.00 72.88 101 TYR A CA 1
ATOM 806 C C . TYR A 1 101 ? 5.348 6.329 -13.824 1.00 72.88 101 TYR A C 1
ATOM 808 O O . TYR A 1 101 ? 4.207 5.877 -13.711 1.00 72.88 101 TYR A O 1
ATOM 816 N N . VAL A 1 102 ? 5.603 7.641 -13.827 1.00 74.94 102 VAL A N 1
ATOM 817 C CA . VAL A 1 102 ? 4.557 8.662 -13.671 1.00 74.94 102 VAL A CA 1
ATOM 818 C C . VAL A 1 102 ? 3.524 8.551 -14.785 1.00 74.94 102 VAL A C 1
ATOM 820 O O . VAL A 1 102 ? 2.328 8.546 -14.504 1.00 74.94 102 VAL A O 1
ATOM 823 N N . GLN A 1 103 ? 3.974 8.417 -16.034 1.00 74.81 103 GLN A N 1
ATOM 824 C CA . GLN A 1 103 ? 3.080 8.293 -17.184 1.00 74.81 103 GLN A CA 1
ATOM 825 C C . GLN A 1 103 ? 2.301 6.973 -17.174 1.00 74.81 103 GLN A C 1
ATOM 827 O O . GLN A 1 103 ? 1.098 6.979 -17.425 1.00 74.81 103 GLN A O 1
ATOM 832 N N . ALA A 1 104 ? 2.955 5.850 -16.862 1.00 72.88 104 ALA A N 1
ATOM 833 C CA . ALA A 1 104 ? 2.322 4.531 -16.882 1.00 72.88 104 ALA A CA 1
ATOM 834 C C . ALA A 1 104 ? 1.192 4.391 -15.850 1.00 72.88 104 ALA A C 1
ATOM 836 O O . ALA A 1 104 ? 0.205 3.697 -16.101 1.00 72.88 104 ALA A O 1
ATOM 837 N N . PHE A 1 105 ? 1.327 5.052 -14.697 1.00 77.94 105 PHE A N 1
ATOM 838 C CA . PHE A 1 105 ? 0.394 4.904 -13.582 1.00 77.94 105 PHE A CA 1
ATOM 839 C C . PHE A 1 105 ? -0.371 6.172 -13.219 1.00 77.94 105 PHE A C 1
ATOM 841 O O . PHE A 1 105 ? -1.154 6.125 -12.269 1.00 77.94 105 PHE A O 1
ATOM 848 N N . ASP A 1 106 ? -0.204 7.262 -13.971 1.00 81.56 106 ASP A N 1
ATOM 849 C CA . ASP A 1 106 ? -0.867 8.549 -13.731 1.00 81.56 106 ASP A CA 1
ATOM 850 C C . ASP A 1 106 ? -0.694 8.981 -12.264 1.00 81.56 106 ASP A C 1
ATOM 852 O O . ASP A 1 106 ? -1.651 9.080 -11.490 1.00 81.56 106 ASP A O 1
ATOM 856 N N . VAL A 1 107 ? 0.573 9.061 -11.842 1.00 80.19 107 VAL A N 1
ATOM 857 C CA . VAL A 1 107 ? 0.955 9.377 -10.461 1.00 80.19 107 VAL A CA 1
ATOM 858 C C . VAL A 1 107 ? 0.942 10.894 -10.271 1.00 80.19 107 VAL A C 1
ATOM 860 O O . VAL A 1 107 ? 1.585 11.593 -11.052 1.00 80.19 107 VAL A O 1
ATOM 863 N N . PRO A 1 108 ? 0.260 11.420 -9.239 1.00 79.88 108 PRO A N 1
ATOM 864 C CA . PRO A 1 108 ? 0.201 12.855 -8.982 1.00 79.88 108 PRO A CA 1
ATOM 865 C C . PRO A 1 108 ? 1.587 13.463 -8.778 1.00 79.88 108 PRO A C 1
ATOM 867 O O . PRO A 1 108 ? 2.369 12.974 -7.962 1.00 79.88 108 PRO A O 1
ATOM 870 N N . THR A 1 109 ? 1.863 14.557 -9.489 1.00 73.00 109 THR A N 1
ATOM 871 C CA . THR A 1 109 ? 3.175 15.236 -9.473 1.00 73.00 109 THR A CA 1
ATOM 872 C C . THR A 1 109 ? 3.093 16.684 -9.014 1.00 73.00 109 THR A C 1
ATOM 874 O O . THR A 1 109 ? 4.109 17.381 -9.005 1.00 73.00 109 THR A O 1
ATOM 877 N N . THR A 1 110 ? 1.909 17.154 -8.609 1.00 73.94 110 THR A N 1
ATOM 878 C CA . THR A 1 110 ? 1.737 18.505 -8.073 1.00 73.94 110 THR A CA 1
ATOM 879 C C . THR A 1 110 ? 1.169 18.495 -6.650 1.00 73.94 110 THR A C 1
ATOM 881 O O . THR A 1 110 ? 0.331 17.657 -6.301 1.00 73.94 110 THR A O 1
ATOM 884 N N . PRO A 1 111 ? 1.568 19.459 -5.799 1.00 71.69 111 PRO A N 1
ATOM 885 C CA . PRO A 1 111 ? 1.007 19.603 -4.455 1.00 71.69 111 PRO A CA 1
ATOM 886 C C . PRO A 1 111 ? -0.512 19.813 -4.449 1.00 71.69 111 PRO A C 1
ATOM 888 O O . PRO A 1 111 ? -1.185 19.383 -3.516 1.00 71.69 111 PRO A O 1
ATOM 891 N N . ALA A 1 112 ? -1.054 20.481 -5.472 1.00 76.19 112 ALA A N 1
ATOM 892 C CA . ALA A 1 112 ? -2.483 20.751 -5.593 1.00 76.19 112 ALA A CA 1
ATOM 893 C C . ALA A 1 112 ? -3.285 19.462 -5.830 1.00 76.19 112 ALA A C 1
ATOM 895 O O . ALA A 1 112 ? -4.247 19.214 -5.106 1.00 76.19 112 ALA A O 1
ATOM 896 N N . GLU A 1 113 ? -2.840 18.611 -6.762 1.00 76.75 113 GLU A N 1
ATOM 897 C CA . GLU A 1 113 ? -3.441 17.291 -7.009 1.00 76.75 113 GLU A CA 1
ATOM 898 C C . GLU A 1 113 ? -3.387 16.408 -5.758 1.00 76.75 113 GLU A C 1
ATOM 900 O O . GLU A 1 113 ? -4.381 15.796 -5.369 1.00 76.75 113 GLU A O 1
ATOM 905 N N . ILE A 1 114 ? -2.233 16.380 -5.081 1.00 77.44 114 ILE A N 1
ATOM 906 C CA . ILE A 1 114 ? -2.054 15.603 -3.851 1.00 77.44 114 ILE A CA 1
ATOM 907 C C . ILE A 1 114 ? -3.017 16.080 -2.756 1.00 77.44 114 ILE A C 1
ATOM 909 O O . ILE A 1 114 ? -3.634 15.245 -2.098 1.00 77.44 114 ILE A O 1
ATOM 913 N N . LYS A 1 115 ? -3.185 17.397 -2.570 1.00 77.75 115 LYS A N 1
ATOM 914 C CA . LYS A 1 115 ? -4.135 17.962 -1.594 1.00 77.75 115 LYS A CA 1
ATOM 915 C C . LYS A 1 115 ? -5.587 17.664 -1.963 1.00 77.75 115 LYS A C 1
ATOM 917 O O . LYS A 1 115 ? -6.396 17.404 -1.076 1.00 77.75 115 LYS A O 1
ATOM 922 N N . GLU A 1 116 ? -5.935 17.674 -3.246 1.00 81.50 116 GLU A N 1
ATOM 923 C CA . GLU A 1 116 ? -7.293 17.353 -3.685 1.00 81.50 116 GLU A CA 1
ATOM 924 C C . GLU A 1 116 ? -7.677 15.894 -3.388 1.00 81.50 116 GLU A C 1
ATOM 926 O O . GLU A 1 116 ? -8.817 15.617 -3.005 1.00 81.50 116 GLU A O 1
ATOM 931 N N . ASN A 1 117 ? -6.721 14.972 -3.497 1.00 81.94 117 ASN A N 1
ATOM 932 C CA . ASN A 1 117 ? -6.941 13.544 -3.268 1.00 81.94 117 ASN A CA 1
ATOM 933 C C . ASN A 1 117 ? -6.987 13.149 -1.775 1.00 81.94 117 ASN A C 1
ATOM 935 O O . ASN A 1 117 ? -7.206 11.984 -1.453 1.00 81.94 117 ASN A O 1
ATOM 939 N N . GLN A 1 118 ? -6.833 14.104 -0.850 1.00 73.81 118 GLN A N 1
ATOM 940 C CA . GLN A 1 118 ? -6.820 13.888 0.609 1.00 73.81 118 GLN A CA 1
ATOM 941 C C . GLN A 1 118 ? -8.184 14.027 1.293 1.00 73.81 118 GLN A C 1
ATOM 943 O O . GLN A 1 118 ? -8.256 14.163 2.512 1.00 73.81 118 GLN A O 1
ATOM 948 N N . LYS A 1 119 ? -9.284 14.022 0.533 1.00 67.88 119 LYS A N 1
ATOM 949 C CA . LYS A 1 119 ? -10.631 14.324 1.055 1.00 67.88 119 LYS A CA 1
ATOM 950 C C . LYS A 1 119 ? -11.101 13.392 2.192 1.00 67.88 119 LYS A C 1
ATOM 952 O O . LYS A 1 119 ? -11.998 13.785 2.931 1.00 67.88 119 LYS A O 1
ATOM 957 N N . ASP A 1 120 ? -10.482 12.222 2.369 1.00 66.19 120 ASP A N 1
ATOM 958 C CA . ASP A 1 120 ? -10.701 11.306 3.499 1.00 66.19 120 ASP A CA 1
ATOM 959 C C . ASP A 1 120 ? -9.432 11.173 4.367 1.00 66.19 120 ASP A C 1
ATOM 961 O O . ASP A 1 120 ? -8.559 10.337 4.119 1.00 66.19 120 ASP A O 1
ATOM 965 N N . ASP A 1 121 ? -9.327 12.038 5.382 1.00 66.81 121 ASP A N 1
ATOM 966 C CA . ASP A 1 121 ? -8.116 12.251 6.193 1.00 66.81 121 ASP A CA 1
ATOM 967 C C . ASP A 1 121 ? -7.638 10.965 6.897 1.00 66.81 121 ASP A C 1
ATOM 969 O O . ASP A 1 121 ? -6.450 10.645 6.899 1.00 66.81 121 ASP A O 1
ATOM 973 N N . MET A 1 122 ? -8.558 10.154 7.437 1.00 71.25 122 MET A N 1
ATOM 974 C CA . MET A 1 122 ? -8.175 8.952 8.189 1.00 71.25 122 MET A CA 1
ATOM 975 C C . MET A 1 122 ? -7.636 7.845 7.278 1.00 71.25 122 MET A C 1
ATOM 977 O O . MET A 1 122 ? -6.642 7.194 7.610 1.00 71.25 122 MET A O 1
ATOM 981 N N . ASN A 1 123 ? -8.270 7.630 6.125 1.00 79.25 123 ASN A N 1
ATOM 982 C CA . ASN A 1 123 ? -7.812 6.636 5.160 1.00 79.25 123 ASN A CA 1
ATOM 983 C C . ASN A 1 123 ? -6.495 7.068 4.511 1.00 79.25 123 ASN A C 1
ATOM 985 O O . ASN A 1 123 ? -5.550 6.278 4.458 1.00 79.25 123 ASN A O 1
ATOM 989 N N . PHE A 1 124 ? -6.383 8.342 4.130 1.00 83.94 124 PHE A N 1
ATOM 990 C CA . PHE A 1 124 ? -5.157 8.882 3.556 1.00 83.94 124 PHE A CA 1
ATOM 991 C C . PHE A 1 124 ? -3.958 8.762 4.506 1.00 83.94 124 PHE A C 1
ATOM 993 O O . PHE A 1 124 ? -2.876 8.370 4.073 1.00 83.94 124 PHE A O 1
ATOM 1000 N N . GLN A 1 125 ? -4.135 9.017 5.807 1.00 82.69 125 GLN A N 1
ATOM 1001 C CA . GLN A 1 125 ? -3.059 8.849 6.791 1.00 82.69 125 GLN A CA 1
ATOM 1002 C C . GLN A 1 125 ? -2.527 7.413 6.856 1.00 82.69 125 GLN A C 1
ATOM 1004 O O . GLN A 1 125 ? -1.323 7.215 7.008 1.00 82.69 125 GLN A O 1
ATOM 1009 N N . LEU A 1 126 ? -3.393 6.406 6.729 1.00 87.44 126 LEU A N 1
ATOM 1010 C CA . LEU A 1 126 ? -2.975 5.001 6.752 1.00 87.44 126 LEU A CA 1
ATOM 1011 C C . LEU A 1 126 ? -2.294 4.591 5.449 1.00 87.44 126 LEU A C 1
ATOM 1013 O O . LEU A 1 126 ? -1.329 3.831 5.485 1.00 87.44 126 LEU A O 1
ATOM 1017 N N . PHE A 1 127 ? -2.747 5.131 4.317 1.00 90.62 127 PHE A N 1
ATOM 1018 C CA . PHE A 1 127 ? -2.088 4.942 3.025 1.00 90.62 127 PHE A CA 1
ATOM 1019 C C . PHE A 1 127 ? -0.688 5.555 3.049 1.00 90.62 127 PHE A C 1
ATOM 1021 O O . PHE A 1 127 ? 0.282 4.903 2.672 1.00 90.62 127 PHE A O 1
ATOM 1028 N N . LEU A 1 128 ? -0.570 6.779 3.573 1.00 87.06 128 LEU A N 1
ATOM 1029 C CA . LEU A 1 128 ? 0.700 7.485 3.708 1.00 87.06 128 LEU A CA 1
ATOM 1030 C C . LEU A 1 128 ? 1.641 6.766 4.675 1.00 87.06 128 LEU A C 1
ATOM 1032 O O . LEU A 1 128 ? 2.842 6.700 4.423 1.00 87.06 128 LEU A O 1
ATOM 1036 N N . LEU A 1 129 ? 1.108 6.196 5.758 1.00 87.38 129 LEU A N 1
ATOM 1037 C CA . LEU A 1 129 ? 1.889 5.403 6.701 1.00 87.38 129 LEU A CA 1
ATOM 1038 C C . LEU A 1 129 ? 2.448 4.134 6.042 1.00 87.38 129 LEU A C 1
ATOM 1040 O O . LEU A 1 129 ? 3.627 3.829 6.213 1.00 87.38 129 LEU A O 1
ATOM 1044 N N . ALA A 1 130 ? 1.618 3.418 5.278 1.00 91.62 130 ALA A N 1
ATOM 1045 C CA . ALA A 1 130 ? 2.018 2.226 4.534 1.00 91.62 130 ALA A CA 1
ATOM 1046 C C . ALA A 1 130 ? 3.088 2.538 3.480 1.00 91.62 130 ALA A C 1
ATOM 1048 O O . ALA A 1 130 ? 4.064 1.803 3.353 1.00 91.62 130 ALA A O 1
ATOM 1049 N N . ALA A 1 131 ? 2.910 3.642 2.755 1.00 90.94 131 ALA A N 1
ATOM 1050 C CA . ALA A 1 131 ? 3.852 4.123 1.758 1.00 90.94 131 ALA A CA 1
ATOM 1051 C C . ALA A 1 131 ? 5.190 4.535 2.391 1.00 90.94 131 ALA A C 1
ATOM 1053 O O . ALA A 1 131 ? 6.246 4.061 1.981 1.00 90.94 131 ALA A O 1
ATOM 1054 N N . SER A 1 132 ? 5.139 5.336 3.461 1.00 87.12 132 SER A N 1
ATOM 1055 C CA . SER A 1 132 ? 6.333 5.804 4.180 1.00 87.12 132 SER A CA 1
ATOM 1056 C C . SER A 1 132 ? 7.126 4.649 4.785 1.00 87.12 132 SER A C 1
ATOM 1058 O O . SER A 1 132 ? 8.347 4.700 4.801 1.00 87.12 132 SER A O 1
ATOM 1060 N N . PHE A 1 133 ? 6.469 3.579 5.245 1.00 90.38 133 PHE A N 1
ATOM 1061 C CA . PHE A 1 133 ? 7.173 2.385 5.722 1.00 90.38 133 PHE A CA 1
ATOM 1062 C C . PHE A 1 133 ? 8.094 1.772 4.652 1.00 90.38 133 PHE A C 1
ATOM 1064 O O . PHE A 1 133 ? 9.145 1.237 4.998 1.00 90.38 133 PHE A O 1
ATOM 1071 N N . ILE A 1 134 ? 7.716 1.868 3.373 1.00 90.81 134 ILE A N 1
ATOM 1072 C CA . ILE A 1 134 ? 8.484 1.339 2.241 1.00 90.81 134 ILE A CA 1
ATOM 1073 C C . ILE A 1 134 ? 9.551 2.341 1.773 1.00 90.81 134 ILE A C 1
ATOM 1075 O O . ILE A 1 134 ? 10.680 1.941 1.501 1.00 90.81 134 ILE A O 1
ATOM 1079 N N . THR A 1 135 ? 9.215 3.633 1.680 1.00 86.50 135 THR A N 1
ATOM 1080 C CA . THR A 1 135 ? 10.057 4.638 0.999 1.00 86.50 135 THR A CA 1
ATOM 1081 C C . THR A 1 135 ? 10.904 5.507 1.930 1.00 86.50 135 THR A C 1
ATOM 1083 O O . THR A 1 135 ? 12.012 5.890 1.558 1.00 86.50 135 THR A O 1
ATOM 1086 N N . ASP A 1 136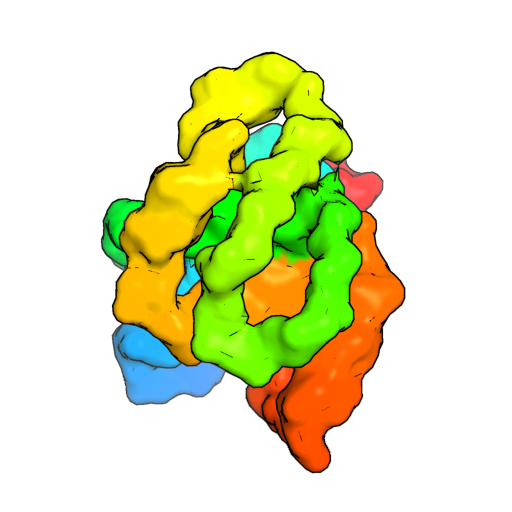 ? 10.411 5.834 3.129 1.00 81.38 136 ASP A N 1
ATOM 1087 C CA . ASP A 1 136 ? 11.069 6.720 4.100 1.00 81.38 136 ASP A CA 1
ATOM 1088 C C . ASP A 1 136 ? 10.752 6.278 5.539 1.00 81.38 136 ASP A C 1
ATOM 1090 O O . ASP A 1 136 ? 9.839 6.778 6.213 1.00 81.38 136 ASP A O 1
ATOM 1094 N N . PHE A 1 137 ? 11.540 5.315 6.024 1.00 80.69 137 PHE A N 1
ATOM 1095 C CA . PHE A 1 137 ? 11.350 4.723 7.347 1.00 80.69 137 PHE A CA 1
ATOM 1096 C C . PHE A 1 137 ? 11.473 5.752 8.485 1.00 80.69 137 PHE A C 1
ATOM 1098 O O . PHE A 1 137 ? 10.776 5.642 9.498 1.00 80.69 137 PHE A O 1
ATOM 1105 N N . ASP A 1 138 ? 12.306 6.784 8.323 1.00 80.00 138 ASP A N 1
ATOM 1106 C CA . ASP A 1 138 ? 12.447 7.852 9.315 1.00 80.00 138 ASP A CA 1
ATOM 1107 C C . ASP A 1 138 ? 11.166 8.687 9.409 1.00 80.00 138 ASP A C 1
ATOM 1109 O O . ASP A 1 138 ? 10.710 9.012 10.513 1.00 80.00 138 ASP A O 1
ATOM 1113 N N . ASN A 1 139 ? 10.554 9.013 8.267 1.00 75.25 139 ASN A N 1
ATOM 1114 C CA . ASN A 1 139 ? 9.259 9.686 8.234 1.00 75.25 139 ASN A CA 1
ATOM 1115 C C . ASN A 1 139 ? 8.152 8.813 8.841 1.00 75.25 139 ASN A C 1
ATOM 1117 O O . ASN A 1 139 ? 7.388 9.287 9.685 1.00 75.25 139 ASN A O 1
ATOM 1121 N N . TYR A 1 140 ? 8.127 7.518 8.518 1.00 81.75 140 TYR A N 1
ATOM 1122 C CA . TYR A 1 140 ? 7.226 6.552 9.154 1.00 81.75 140 TYR A CA 1
ATOM 1123 C C . TYR A 1 140 ? 7.346 6.564 10.689 1.00 81.75 140 TYR A C 1
ATOM 1125 O O . TYR A 1 140 ? 6.336 6.681 11.391 1.00 81.75 140 TYR A O 1
ATOM 1133 N N . LEU A 1 141 ? 8.567 6.518 11.236 1.00 78.94 141 LEU A N 1
ATOM 1134 C CA . LEU A 1 141 ? 8.787 6.567 12.686 1.00 78.94 141 LEU A CA 1
ATOM 1135 C C . LEU A 1 141 ? 8.300 7.881 13.309 1.00 78.94 141 LEU A C 1
ATOM 1137 O O . LEU A 1 141 ? 7.779 7.877 14.429 1.00 78.94 141 LEU A O 1
ATOM 1141 N N . LYS A 1 142 ? 8.463 9.013 12.613 1.00 77.38 142 LYS A N 1
ATOM 1142 C CA . LYS A 1 142 ? 7.941 10.313 13.064 1.00 77.38 142 LYS A CA 1
ATOM 1143 C C . LYS A 1 142 ? 6.412 10.310 13.096 1.00 77.38 142 LYS A C 1
ATOM 1145 O O . LYS A 1 142 ? 5.843 10.694 14.118 1.00 77.38 142 LYS A O 1
ATOM 1150 N N . MET A 1 143 ? 5.763 9.829 12.034 1.00 75.62 143 MET A N 1
ATOM 1151 C CA . MET A 1 143 ? 4.302 9.716 11.954 1.00 75.62 143 MET A CA 1
ATOM 1152 C C . MET A 1 143 ? 3.742 8.818 13.063 1.00 75.62 143 MET A C 1
ATOM 1154 O O . MET A 1 143 ? 2.798 9.204 13.754 1.00 75.62 143 MET A O 1
ATOM 1158 N N . LEU A 1 144 ? 4.369 7.662 13.307 1.00 74.50 144 LEU A N 1
ATOM 1159 C CA . LEU A 1 144 ? 3.972 6.761 14.390 1.00 74.50 144 LEU A CA 1
ATOM 1160 C C . LEU A 1 144 ? 4.096 7.387 15.779 1.00 74.50 144 LEU A C 1
ATOM 1162 O O . LEU A 1 144 ? 3.231 7.161 16.616 1.00 74.50 144 LEU A O 1
ATOM 1166 N N . LYS A 1 145 ? 5.160 8.153 16.049 1.00 73.12 145 LYS A N 1
ATOM 1167 C CA . LYS A 1 145 ? 5.349 8.819 17.351 1.00 73.12 145 LYS A CA 1
ATOM 1168 C C . LYS A 1 145 ? 4.332 9.937 17.585 1.00 73.12 145 LYS A C 1
ATOM 1170 O O . LYS A 1 145 ? 3.956 10.192 18.727 1.00 73.12 145 LYS A O 1
ATOM 1175 N N . GLN A 1 146 ? 3.915 10.622 16.521 1.00 69.62 146 GLN A N 1
ATOM 1176 C CA . GLN A 1 146 ? 2.916 11.692 16.589 1.00 69.62 146 GLN A CA 1
ATOM 1177 C C . GLN A 1 146 ? 1.500 11.149 16.796 1.00 69.62 146 GLN A C 1
ATOM 1179 O O . GLN A 1 146 ? 0.700 11.769 17.501 1.00 69.62 146 GLN A O 1
ATOM 1184 N N . GLN A 1 147 ? 1.204 9.960 16.266 1.00 67.81 147 GLN A N 1
ATOM 1185 C CA . GLN A 1 147 ? 0.047 9.191 16.701 1.00 67.81 147 GLN A CA 1
ATOM 1186 C C . GLN A 1 147 ? 0.306 8.724 18.142 1.00 67.81 147 GLN A C 1
ATOM 1188 O O . GLN A 1 147 ? 0.952 7.710 18.366 1.00 67.81 147 GLN A O 1
ATOM 1193 N N . LYS A 1 148 ? -0.177 9.493 19.134 1.00 56.12 148 LYS A N 1
ATOM 1194 C CA . LYS A 1 148 ? 0.074 9.361 20.594 1.00 56.12 148 LYS A CA 1
ATOM 1195 C C . LYS A 1 148 ? -0.049 7.948 21.196 1.00 56.12 148 LYS A C 1
ATOM 1197 O O . LYS A 1 148 ? 0.319 7.727 22.346 1.00 56.12 148 LYS A O 1
ATOM 1202 N N . SER A 1 149 ? -0.563 6.986 20.452 1.00 45.84 149 SER A N 1
ATOM 1203 C CA . SER A 1 149 ? -0.401 5.555 20.667 1.00 45.84 149 SER A CA 1
ATOM 1204 C C . SER A 1 149 ? -0.479 4.939 19.279 1.00 45.84 149 SER A C 1
ATOM 1206 O O . SER A 1 149 ? -1.570 4.932 18.714 1.00 45.84 149 SER A O 1
ATOM 1208 N N . GLY A 1 150 ? 0.656 4.529 18.695 1.00 56.09 150 GLY A N 1
ATOM 1209 C CA . GLY A 1 150 ? 0.709 3.954 17.348 1.00 56.09 150 GLY A CA 1
ATOM 1210 C C . GLY A 1 150 ? -0.445 2.976 17.173 1.00 56.09 150 GLY A C 1
ATOM 1211 O O . GLY A 1 150 ? -0.513 1.977 17.891 1.00 56.09 150 GLY A O 1
ATOM 1212 N N . SER A 1 151 ? -1.408 3.356 16.329 1.00 68.69 151 SER A N 1
ATOM 1213 C CA . SER A 1 151 ? -2.714 2.708 16.248 1.00 68.69 151 SER A CA 1
ATOM 1214 C C . SER A 1 151 ? -2.508 1.198 16.181 1.00 68.69 151 SER A C 1
ATOM 1216 O O . SER A 1 151 ? -1.804 0.710 15.298 1.00 68.69 151 SER A O 1
ATOM 1218 N N . THR A 1 152 ? -3.073 0.441 17.125 1.00 78.50 152 THR A N 1
ATOM 1219 C CA . THR A 1 152 ? -2.939 -1.026 17.151 1.00 78.50 152 THR A CA 1
ATOM 1220 C C . THR A 1 152 ? -3.318 -1.633 15.799 1.00 78.50 152 THR A C 1
ATOM 1222 O O . THR A 1 152 ? -2.729 -2.620 15.372 1.00 78.50 152 THR A O 1
ATOM 1225 N N . TYR A 1 153 ? -4.246 -0.992 15.085 1.00 82.88 153 TYR A N 1
ATOM 1226 C CA . TYR A 1 153 ? -4.613 -1.332 13.717 1.00 82.88 153 TYR A CA 1
ATOM 1227 C C . TYR A 1 153 ? -3.489 -1.068 12.702 1.00 82.88 153 TYR A C 1
ATOM 1229 O O . TYR A 1 153 ? -3.189 -1.926 11.875 1.00 82.88 153 TYR A O 1
ATOM 1237 N N . ALA A 1 154 ? -2.815 0.080 12.783 1.00 80.44 154 ALA A N 1
ATOM 1238 C CA . ALA A 1 154 ? -1.672 0.376 11.925 1.00 80.44 154 ALA A CA 1
ATOM 1239 C C . ALA A 1 154 ? -0.552 -0.667 12.088 1.00 80.44 154 ALA A C 1
ATOM 1241 O O . ALA A 1 154 ? -0.085 -1.234 11.101 1.00 80.44 154 ALA A O 1
ATOM 1242 N N . LEU A 1 155 ? -0.174 -0.982 13.330 1.00 83.00 155 LEU A N 1
ATOM 1243 C CA . LEU A 1 155 ? 0.910 -1.928 13.616 1.00 83.00 155 LEU A CA 1
ATOM 1244 C C . LEU A 1 155 ? 0.554 -3.383 13.283 1.00 83.00 155 LEU A C 1
ATOM 1246 O O . LEU A 1 155 ? 1.413 -4.122 12.811 1.00 83.00 155 LEU A O 1
ATOM 1250 N N . ASN A 1 156 ? -0.694 -3.798 13.512 1.00 87.31 156 ASN A N 1
ATOM 1251 C CA . ASN A 1 156 ? -1.095 -5.196 13.332 1.00 87.31 156 ASN A CA 1
ATOM 1252 C C . ASN A 1 156 ? -1.637 -5.514 11.936 1.00 87.31 156 ASN A C 1
ATOM 1254 O O . ASN A 1 156 ? -1.744 -6.693 11.597 1.00 87.31 156 ASN A O 1
ATOM 1258 N N . THR A 1 157 ? -1.971 -4.497 11.140 1.00 90.06 157 THR A N 1
ATOM 1259 C CA . THR A 1 157 ? -2.616 -4.685 9.835 1.00 90.06 157 THR A CA 1
ATOM 1260 C C . THR A 1 157 ? -1.895 -3.927 8.727 1.00 90.06 157 THR A C 1
ATOM 1262 O O . THR A 1 157 ? -1.415 -4.546 7.782 1.00 90.06 157 THR A O 1
ATOM 1265 N N . VAL A 1 158 ? -1.758 -2.604 8.850 1.00 90.75 158 VAL A N 1
ATOM 1266 C CA . VAL A 1 158 ? -1.218 -1.757 7.770 1.00 90.75 158 VAL A CA 1
ATOM 1267 C C . VAL A 1 158 ? 0.241 -2.089 7.466 1.00 90.75 158 VAL A C 1
ATOM 1269 O O . VAL A 1 158 ? 0.591 -2.346 6.316 1.00 90.75 158 VAL A O 1
ATOM 1272 N N . ILE A 1 159 ? 1.086 -2.144 8.496 1.00 91.62 159 ILE A N 1
ATOM 1273 C CA . ILE A 1 159 ? 2.520 -2.413 8.331 1.00 91.62 159 ILE A CA 1
ATOM 1274 C C . ILE A 1 159 ? 2.800 -3.842 7.858 1.00 91.62 159 ILE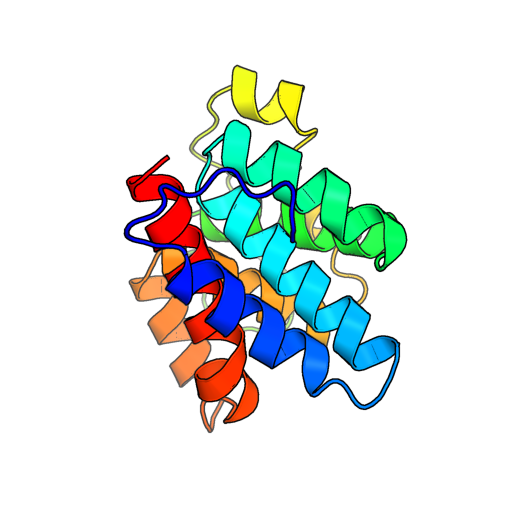 A C 1
ATOM 1276 O O . ILE A 1 159 ? 3.586 -4.002 6.926 1.00 91.62 159 ILE A O 1
ATOM 1280 N N . PRO A 1 160 ? 2.141 -4.888 8.391 1.00 94.44 160 PRO A N 1
ATOM 1281 C CA . PRO A 1 160 ? 2.260 -6.228 7.829 1.00 94.44 160 PRO A CA 1
ATOM 1282 C C . PRO A 1 160 ? 1.872 -6.317 6.350 1.00 94.44 160 PRO A C 1
ATOM 1284 O O . PRO A 1 160 ? 2.567 -6.996 5.600 1.00 94.44 160 PRO A O 1
ATOM 1287 N N . ILE A 1 161 ? 0.809 -5.630 5.910 1.00 95.44 161 ILE A N 1
ATOM 1288 C CA . ILE A 1 161 ? 0.435 -5.591 4.486 1.00 95.44 161 ILE A CA 1
ATOM 1289 C C . ILE A 1 161 ? 1.542 -4.927 3.662 1.00 95.44 161 ILE A C 1
ATOM 1291 O O . ILE A 1 161 ? 1.987 -5.512 2.675 1.00 95.44 161 ILE A O 1
ATOM 1295 N N . ALA A 1 162 ? 2.024 -3.757 4.091 1.00 95.12 162 ALA A N 1
ATOM 1296 C CA . ALA A 1 162 ? 3.087 -3.031 3.398 1.00 95.12 162 ALA A CA 1
ATOM 1297 C C . ALA A 1 162 ? 4.377 -3.855 3.292 1.00 95.12 162 ALA A C 1
ATOM 1299 O O . ALA A 1 162 ? 4.950 -3.973 2.211 1.00 95.12 162 ALA A O 1
ATOM 1300 N N . ALA A 1 163 ? 4.784 -4.499 4.387 1.00 95.12 163 ALA A N 1
ATOM 1301 C CA . ALA A 1 163 ? 5.947 -5.375 4.422 1.00 95.12 163 ALA A CA 1
ATOM 1302 C C . ALA A 1 163 ? 5.804 -6.562 3.465 1.00 95.12 163 ALA A C 1
ATOM 1304 O O . ALA A 1 163 ? 6.731 -6.846 2.714 1.00 95.12 163 ALA A O 1
ATOM 1305 N N . ILE A 1 164 ? 4.645 -7.234 3.448 1.00 95.81 164 ILE A N 1
ATOM 1306 C CA . ILE A 1 164 ? 4.431 -8.360 2.531 1.00 95.81 164 ILE A CA 1
ATOM 1307 C C . ILE A 1 164 ? 4.488 -7.890 1.075 1.00 95.81 164 ILE A C 1
ATOM 1309 O O . ILE A 1 164 ? 5.095 -8.566 0.250 1.00 95.81 164 ILE A O 1
ATOM 1313 N N . ILE A 1 165 ? 3.888 -6.744 0.748 1.00 95.81 165 ILE A 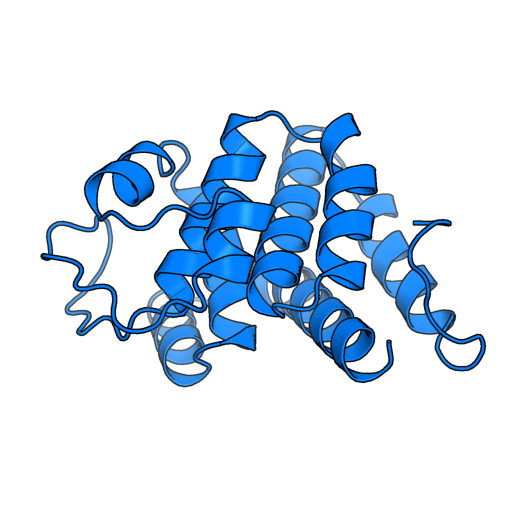N 1
ATOM 1314 C CA . ILE A 1 165 ? 3.922 -6.203 -0.615 1.00 95.81 165 ILE A CA 1
ATOM 1315 C C . ILE A 1 165 ? 5.342 -5.840 -1.042 1.00 95.81 165 ILE A C 1
ATOM 1317 O O . ILE A 1 165 ? 5.736 -6.205 -2.148 1.00 95.81 165 ILE A O 1
ATOM 1321 N N . GLN A 1 166 ? 6.125 -5.220 -0.161 1.00 95.25 166 GLN A N 1
ATOM 1322 C CA . GLN A 1 166 ? 7.536 -4.950 -0.425 1.00 95.25 166 GLN A CA 1
ATOM 1323 C C . GLN A 1 166 ? 8.324 -6.245 -0.648 1.00 95.25 166 GLN A C 1
ATOM 1325 O O . GLN A 1 166 ? 9.044 -6.362 -1.633 1.00 95.25 166 GLN A O 1
ATOM 1330 N N . THR A 1 167 ? 8.132 -7.259 0.203 1.00 94.56 167 THR A N 1
ATOM 1331 C CA . THR A 1 167 ? 8.779 -8.568 0.020 1.00 94.56 167 THR A CA 1
ATOM 1332 C C . THR A 1 167 ? 8.394 -9.204 -1.311 1.00 94.56 167 THR A C 1
ATOM 1334 O O . THR A 1 167 ? 9.249 -9.768 -1.981 1.00 94.56 167 THR A O 1
ATOM 1337 N N . ILE A 1 168 ? 7.121 -9.117 -1.712 1.00 93.94 168 ILE A N 1
ATOM 1338 C CA . ILE A 1 168 ? 6.669 -9.631 -3.007 1.00 93.94 168 ILE A CA 1
ATOM 1339 C C . ILE A 1 168 ? 7.370 -8.887 -4.143 1.00 93.94 168 ILE A C 1
ATOM 1341 O O . ILE A 1 168 ? 7.891 -9.542 -5.033 1.00 93.94 168 ILE A O 1
ATOM 1345 N N . ALA A 1 169 ? 7.453 -7.559 -4.084 1.00 93.06 169 ALA A N 1
ATOM 1346 C CA . ALA A 1 169 ? 8.129 -6.764 -5.106 1.00 93.06 169 ALA A CA 1
ATOM 1347 C C . ALA A 1 169 ? 9.634 -7.043 -5.231 1.00 93.06 169 ALA A C 1
ATOM 1349 O O . ALA A 1 169 ? 10.183 -6.850 -6.311 1.00 93.06 169 ALA A O 1
ATOM 1350 N N . GLU A 1 170 ? 10.297 -7.497 -4.167 1.00 92.31 170 GLU A N 1
ATOM 1351 C CA . GLU A 1 170 ? 11.720 -7.870 -4.190 1.00 92.31 170 GLU A CA 1
ATOM 1352 C C . GLU A 1 170 ? 11.981 -9.247 -4.814 1.00 92.31 170 GLU A C 1
ATOM 1354 O O . GLU A 1 170 ? 13.083 -9.509 -5.294 1.00 92.31 170 GLU A O 1
ATOM 1359 N N . ILE A 1 171 ? 10.987 -10.139 -4.800 1.00 90.25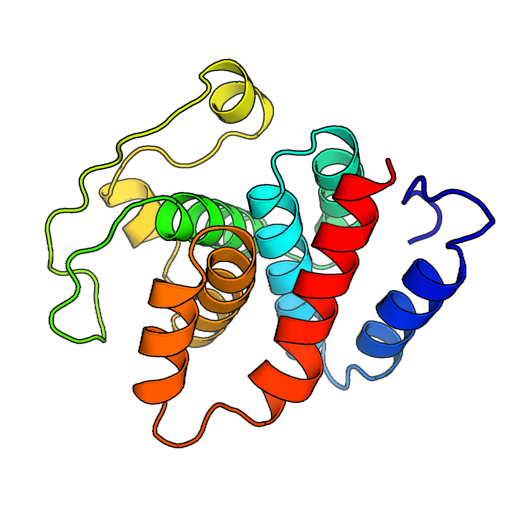 171 ILE A N 1
ATOM 1360 C CA . ILE A 1 171 ? 11.116 -11.521 -5.293 1.00 90.25 171 ILE A CA 1
ATOM 1361 C C . ILE A 1 171 ? 10.432 -11.754 -6.646 1.00 90.25 171 ILE A C 1
ATOM 1363 O O . ILE A 1 171 ? 10.414 -12.894 -7.120 1.00 90.25 171 ILE A O 1
ATOM 1367 N N . THR A 1 172 ? 9.846 -10.712 -7.241 1.00 83.50 172 THR A N 1
ATOM 1368 C CA . THR A 1 172 ? 9.158 -10.742 -8.543 1.00 83.50 172 THR A CA 1
ATOM 1369 C C . THR A 1 172 ? 9.759 -9.748 -9.513 1.00 83.50 172 THR A C 1
ATOM 1371 O O . THR A 1 172 ? 10.081 -10.173 -10.640 1.00 83.50 172 THR A O 1
#

Radius of gyration: 15.09 Å; Cα contacts (8 Å, |Δi|>4): 209; chains: 1; bounding box: 30×45×38 Å

Solvent-accessible surface area (backbone atoms only — not comparable to full-atom values): 9584 Å² total; per-residue (Å²): 116,93,70,60,79,62,54,78,95,47,48,66,55,57,54,56,55,49,55,59,68,75,64,52,90,44,72,68,55,44,28,47,52,42,26,30,53,44,1,19,28,55,40,57,70,33,66,68,52,29,56,40,46,51,66,61,34,59,84,62,42,55,72,64,47,54,47,19,11,39,25,18,17,48,50,28,61,29,86,70,90,75,84,78,81,96,67,90,82,67,90,68,68,82,75,83,79,62,64,69,60,35,67,76,64,71,46,56,83,47,59,65,58,36,59,64,39,42,81,50,60,73,59,35,52,48,10,27,44,19,5,8,57,70,61,28,54,68,58,28,54,51,54,39,64,68,40,88,62,58,46,68,60,47,67,72,45,43,45,54,51,25,51,50,46,46,53,50,50,75,72,96

Foldseek 3Di:
DVQLPFDPVVVVLVVVLVVLLVPDPDLVSNQLLLLLLQLLLLLLLQPSLNVSSCVVNPVSYDPLSNLLSLLLLQQLQFPDPDDDDDDPPDATDRPDDPPVSCVVRVRDDHPVSSRVSCPPVVSSLLSNLLNNVRRPVPVNVVSQVNVVHRPPCSVPRSNSSSVSSNVSSVRD